Protein AF-A0AAW4KQL7-F1 (afdb_monomer_lite)

Radius of gyration: 16.77 Å; chains: 1; bounding box: 46×30×46 Å

pLDDT: mean 79.75, std 19.0, range [34.25, 97.19]

Structure (mmCIF, N/CA/C/O backbone):
data_AF-A0AAW4KQL7-F1
#
_entry.id   AF-A0AAW4KQL7-F1
#
loop_
_atom_site.group_PDB
_atom_site.id
_atom_site.type_symbol
_atom_site.label_atom_id
_atom_site.label_alt_id
_atom_site.label_comp_id
_atom_site.label_asym_id
_atom_site.label_entity_id
_atom_site.label_seq_id
_atom_site.pdbx_PDB_ins_code
_atom_site.Cartn_x
_atom_site.Cartn_y
_atom_site.Cartn_z
_atom_site.occupancy
_atom_site.B_iso_or_equiv
_atom_site.auth_seq_id
_atom_site.auth_comp_id
_atom_site.auth_asym_id
_atom_site.auth_atom_id
_atom_site.pdbx_PDB_model_num
ATOM 1 N N . LEU A 1 1 ? -21.814 -4.794 13.265 1.00 61.78 1 LEU A N 1
ATOM 2 C CA . LEU A 1 1 ? -20.600 -5.579 12.906 1.00 61.78 1 LEU A CA 1
ATOM 3 C C . LEU A 1 1 ? -19.538 -4.612 12.401 1.00 61.78 1 LEU A C 1
ATOM 5 O O . LEU A 1 1 ? -19.878 -3.770 11.574 1.00 61.78 1 LEU A O 1
ATOM 9 N N . GLY A 1 2 ? -18.321 -4.683 12.942 1.00 71.88 2 GLY A N 1
ATOM 10 C CA . GLY A 1 2 ? -17.245 -3.735 12.644 1.00 71.88 2 GLY A CA 1
ATOM 11 C C . GLY A 1 2 ? -16.369 -4.146 11.460 1.00 71.88 2 GLY A C 1
ATOM 12 O O . GLY A 1 2 ? -16.271 -5.332 11.144 1.00 71.88 2 GLY A O 1
ATOM 13 N N . ARG A 1 3 ? -15.741 -3.167 10.808 1.00 80.50 3 ARG A N 1
ATOM 14 C CA . ARG A 1 3 ? -14.705 -3.340 9.781 1.00 80.50 3 ARG A CA 1
ATOM 15 C C . ARG A 1 3 ? -13.591 -2.326 10.020 1.00 80.50 3 ARG A C 1
ATOM 17 O O . ARG A 1 3 ? -13.844 -1.249 10.557 1.00 80.50 3 ARG A O 1
ATOM 24 N N . TYR A 1 4 ? -12.387 -2.655 9.579 1.00 81.81 4 TYR A N 1
ATOM 25 C CA . TYR A 1 4 ? -11.280 -1.712 9.487 1.00 81.81 4 TYR A CA 1
ATOM 26 C C . TYR A 1 4 ? -10.913 -1.519 8.018 1.00 81.81 4 TYR A C 1
ATOM 28 O O . TYR A 1 4 ? -11.037 -2.442 7.210 1.00 81.81 4 TYR A O 1
ATOM 36 N N . LEU A 1 5 ? -10.475 -0.315 7.692 1.00 88.75 5 LEU A N 1
ATOM 37 C CA . LEU A 1 5 ? -9.875 0.036 6.419 1.00 88.75 5 LEU A CA 1
ATOM 38 C C . LEU A 1 5 ? -8.547 0.741 6.700 1.00 88.75 5 LEU A C 1
ATOM 40 O O . LEU A 1 5 ? -8.385 1.343 7.764 1.00 88.75 5 LEU A O 1
ATOM 44 N N . LEU A 1 6 ? -7.604 0.660 5.769 1.00 91.00 6 LEU A N 1
ATOM 45 C CA . LEU A 1 6 ? -6.260 1.208 5.936 1.00 91.00 6 LEU A CA 1
ATOM 46 C C . LEU A 1 6 ? -5.971 2.244 4.855 1.00 91.00 6 LEU A C 1
ATOM 48 O O . LEU A 1 6 ? -6.263 2.006 3.687 1.00 91.00 6 LEU A O 1
ATOM 52 N N . ALA A 1 7 ? -5.364 3.361 5.237 1.00 92.31 7 ALA A N 1
ATOM 53 C CA . ALA A 1 7 ? -4.742 4.300 4.311 1.00 92.31 7 ALA A CA 1
ATOM 54 C C . ALA A 1 7 ? -3.242 4.371 4.605 1.00 92.31 7 ALA A C 1
ATOM 56 O O . ALA A 1 7 ? -2.833 4.322 5.767 1.00 92.31 7 ALA A O 1
ATOM 57 N N . PHE A 1 8 ? -2.440 4.485 3.551 1.00 92.38 8 PHE A N 1
ATOM 58 C CA . PHE A 1 8 ? -0.984 4.510 3.631 1.00 92.38 8 PHE A CA 1
ATOM 59 C C . PHE A 1 8 ? -0.475 5.802 2.999 1.00 92.38 8 PHE A C 1
ATOM 61 O O . PHE A 1 8 ? -0.834 6.117 1.864 1.00 92.38 8 PHE A O 1
ATOM 68 N N . THR A 1 9 ? 0.374 6.547 3.704 1.00 91.75 9 THR A N 1
ATOM 69 C CA . THR A 1 9 ? 0.909 7.825 3.210 1.00 91.75 9 THR A CA 1
ATOM 70 C C . THR A 1 9 ? 2.386 8.002 3.542 1.00 91.75 9 THR A C 1
ATOM 72 O O . THR A 1 9 ? 2.928 7.344 4.424 1.00 91.75 9 THR A O 1
ATOM 75 N N . ASN A 1 10 ? 3.042 8.907 2.811 1.00 92.19 10 ASN A N 1
ATOM 76 C CA . ASN A 1 10 ? 4.431 9.320 3.034 1.00 92.19 10 ASN A CA 1
ATOM 77 C C . ASN A 1 10 ? 5.458 8.169 3.120 1.00 92.19 10 ASN A C 1
ATOM 79 O O . ASN A 1 10 ? 6.286 8.177 4.032 1.00 92.19 10 ASN A O 1
ATOM 83 N N . PRO A 1 11 ? 5.451 7.179 2.201 1.00 91.25 11 PRO A N 1
ATOM 84 C CA . PRO A 1 11 ? 6.455 6.129 2.241 1.00 91.25 11 PRO A CA 1
ATOM 85 C C . PRO A 1 11 ? 7.839 6.704 1.928 1.00 91.25 11 PRO A C 1
ATOM 87 O O . PRO A 1 11 ? 8.072 7.286 0.867 1.00 91.25 11 PRO A O 1
ATOM 90 N N . VAL A 1 12 ? 8.772 6.494 2.848 1.00 92.94 12 VAL A N 1
ATOM 91 C CA . VAL A 1 12 ? 10.201 6.741 2.673 1.00 92.94 12 VAL A CA 1
ATOM 92 C C . VAL A 1 12 ? 10.900 5.400 2.830 1.00 92.94 12 VAL A C 1
ATOM 94 O O . VAL A 1 12 ? 10.730 4.718 3.838 1.00 92.94 12 VAL A O 1
ATOM 97 N N . ALA A 1 13 ? 11.654 4.994 1.818 1.00 92.56 13 ALA A N 1
ATOM 98 C CA . ALA A 1 13 ? 12.395 3.739 1.808 1.00 92.56 13 ALA A CA 1
ATOM 99 C C . ALA A 1 13 ? 13.808 3.971 1.271 1.00 92.56 13 ALA A C 1
ATOM 101 O O . ALA A 1 13 ? 14.057 4.967 0.583 1.00 92.56 13 ALA A O 1
ATOM 102 N N . G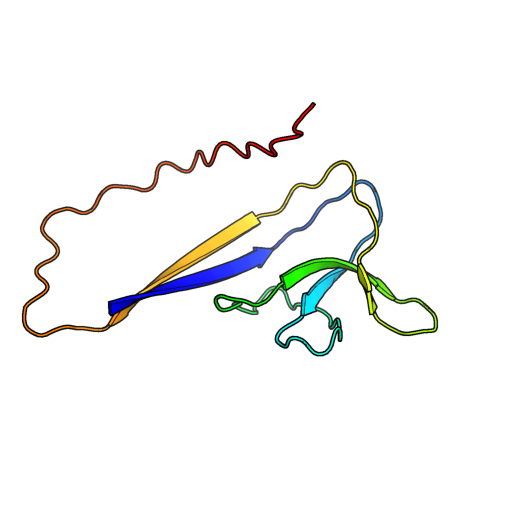LU A 1 14 ? 14.732 3.053 1.553 1.00 91.88 14 GLU A N 1
ATOM 103 C CA . GLU A 1 14 ? 16.113 3.154 1.066 1.00 91.88 14 GLU A CA 1
ATOM 104 C C . GLU A 1 14 ? 16.229 3.000 -0.460 1.00 91.88 14 GLU A C 1
ATOM 106 O O . GLU A 1 14 ? 17.212 3.437 -1.058 1.00 91.88 14 GLU A O 1
ATOM 111 N N . THR A 1 15 ? 15.206 2.419 -1.094 1.00 92.31 15 THR A N 1
ATOM 112 C CA . THR A 1 15 ? 15.080 2.307 -2.551 1.00 92.31 15 THR A CA 1
ATOM 113 C C . THR A 1 15 ? 13.903 3.159 -3.041 1.00 92.31 15 THR A C 1
ATOM 115 O O . THR A 1 15 ? 12.806 3.035 -2.485 1.00 92.31 15 THR A O 1
ATOM 118 N N . PRO A 1 16 ? 14.065 3.988 -4.096 1.00 91.62 16 PRO A N 1
ATOM 119 C CA . PRO A 1 16 ? 12.956 4.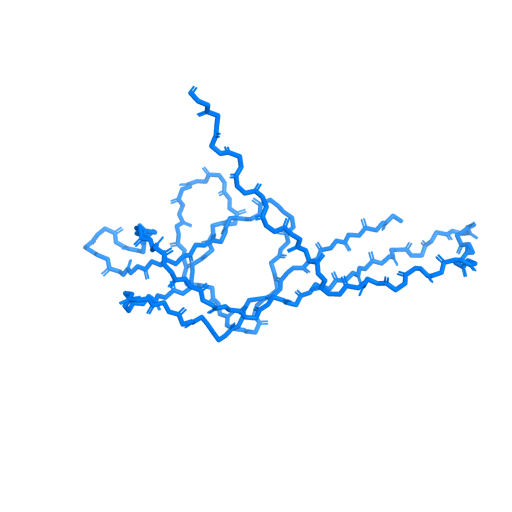731 -4.692 1.00 91.62 16 PRO A CA 1
ATOM 120 C C . PRO A 1 16 ? 11.810 3.796 -5.082 1.00 91.62 16 PRO A C 1
ATOM 122 O O . PRO A 1 16 ? 11.992 2.900 -5.904 1.00 91.62 16 PRO A O 1
ATOM 125 N N . SER A 1 17 ? 10.642 4.009 -4.479 1.00 93.69 17 SER A N 1
ATOM 126 C CA . SER A 1 17 ? 9.508 3.090 -4.570 1.00 93.69 17 SER A CA 1
ATOM 127 C C . SER A 1 17 ? 8.195 3.833 -4.755 1.00 93.69 17 SER A C 1
ATOM 129 O O . SER A 1 17 ? 8.024 4.965 -4.311 1.00 93.69 17 SER A O 1
ATOM 131 N N . THR A 1 18 ? 7.248 3.159 -5.390 1.00 95.19 18 THR A N 1
ATOM 132 C CA . THR A 1 18 ? 5.844 3.543 -5.497 1.00 95.19 18 THR A CA 1
ATOM 133 C C . THR A 1 18 ? 5.017 2.610 -4.624 1.00 95.19 18 THR A C 1
ATOM 135 O O . THR A 1 18 ? 5.288 1.412 -4.557 1.00 95.19 18 THR A O 1
ATOM 138 N N . MET A 1 19 ? 4.001 3.156 -3.966 1.00 95.50 19 MET A N 1
ATOM 139 C CA . MET A 1 19 ? 3.025 2.368 -3.227 1.00 95.50 19 MET A CA 1
ATOM 140 C C . MET A 1 19 ? 2.139 1.598 -4.202 1.00 95.50 19 MET A C 1
ATOM 142 O O . MET A 1 19 ? 1.598 2.182 -5.144 1.00 95.50 19 MET A O 1
ATOM 146 N N . LEU A 1 20 ? 1.999 0.295 -3.990 1.00 96.44 20 LEU A N 1
ATOM 147 C CA . LEU A 1 20 ? 1.228 -0.597 -4.842 1.00 96.44 20 LEU A CA 1
ATOM 148 C C . LEU A 1 20 ? 0.153 -1.317 -4.038 1.00 96.44 20 LEU A C 1
ATOM 150 O O . LEU A 1 20 ? 0.377 -1.683 -2.885 1.00 96.44 20 LEU A O 1
ATOM 154 N N . ALA A 1 21 ? -0.974 -1.578 -4.688 1.00 96.00 21 ALA A N 1
ATOM 155 C CA . ALA A 1 21 ? -2.037 -2.422 -4.175 1.00 96.00 21 ALA A CA 1
ATOM 156 C C . ALA A 1 21 ? -2.363 -3.550 -5.154 1.00 96.00 21 ALA A C 1
ATOM 158 O O . ALA A 1 21 ? -2.249 -3.407 -6.376 1.00 96.00 21 ALA A O 1
ATOM 159 N N . MET A 1 22 ? -2.808 -4.664 -4.591 1.00 94.81 22 MET A N 1
ATOM 160 C CA . MET A 1 22 ? -3.441 -5.762 -5.303 1.00 94.81 22 MET A CA 1
ATOM 161 C C . MET A 1 22 ? -4.770 -6.065 -4.605 1.00 94.81 22 MET A C 1
ATOM 163 O O . MET A 1 22 ? -4.791 -6.459 -3.437 1.00 94.81 22 MET A O 1
ATOM 167 N N . TYR A 1 23 ? -5.875 -5.810 -5.307 1.00 90.81 23 TYR A N 1
ATOM 168 C CA . TYR A 1 23 ? -7.238 -5.880 -4.759 1.00 90.81 23 TYR A CA 1
ATOM 169 C C . TYR A 1 23 ? -7.874 -7.264 -4.896 1.00 90.81 23 TYR A C 1
ATOM 171 O O . TYR A 1 23 ? -8.819 -7.583 -4.177 1.00 90.81 23 TYR A O 1
ATOM 179 N N . ASP A 1 24 ? -7.373 -8.064 -5.831 1.00 87.00 24 ASP A N 1
ATOM 180 C CA . ASP A 1 24 ? -7.873 -9.383 -6.191 1.00 87.00 24 ASP A CA 1
ATOM 181 C C . ASP A 1 24 ? -6.759 -10.436 -6.083 1.00 87.00 24 ASP A C 1
ATOM 183 O O . ASP A 1 24 ? -5.593 -10.136 -5.831 1.00 87.00 24 ASP A O 1
ATOM 187 N N . ALA A 1 25 ? -7.124 -11.706 -6.241 1.00 81.62 25 ALA A N 1
ATOM 188 C CA . ALA A 1 25 ? -6.166 -12.809 -6.239 1.00 81.62 25 ALA A CA 1
ATOM 189 C C . ALA A 1 25 ? -5.463 -12.988 -7.600 1.00 81.62 25 ALA A C 1
ATOM 191 O O . ALA A 1 25 ? -4.726 -13.958 -7.779 1.00 81.62 25 ALA A O 1
ATOM 192 N N . ASP A 1 26 ? -5.667 -12.069 -8.550 1.00 84.12 26 ASP A N 1
ATOM 193 C CA . ASP A 1 26 ? -5.240 -12.232 -9.944 1.00 84.12 26 ASP A CA 1
ATOM 194 C C . ASP A 1 26 ? -3.769 -11.833 -10.154 1.00 84.12 26 ASP A C 1
ATOM 196 O O . ASP A 1 26 ? -3.249 -11.878 -11.270 1.00 84.12 26 ASP A O 1
ATOM 200 N N . GLY A 1 27 ? -3.069 -11.445 -9.082 1.00 86.81 27 GLY A N 1
ATOM 201 C CA . GLY A 1 27 ? -1.640 -11.128 -9.125 1.00 86.81 27 GLY A CA 1
ATOM 202 C C . GLY A 1 27 ? -1.327 -9.742 -9.693 1.00 86.81 27 GLY A C 1
ATOM 203 O O . GLY A 1 27 ? -0.155 -9.417 -9.902 1.00 86.81 27 GLY A O 1
ATOM 204 N N . ARG A 1 28 ? -2.347 -8.926 -9.993 1.00 93.62 28 ARG A N 1
ATOM 205 C CA . ARG A 1 28 ? -2.173 -7.665 -10.716 1.00 93.62 28 ARG A CA 1
ATOM 206 C C . ARG A 1 28 ? -1.946 -6.497 -9.763 1.00 93.62 28 ARG A C 1
ATOM 208 O O . ARG A 1 28 ? -2.878 -5.969 -9.161 1.00 93.62 28 ARG A O 1
ATOM 215 N N . TRP A 1 29 ? -0.709 -6.021 -9.729 1.00 96.31 29 TRP A N 1
ATOM 216 C CA . TRP A 1 29 ? -0.339 -4.824 -8.985 1.00 96.31 29 TRP A CA 1
ATOM 217 C C . TRP A 1 29 ? -0.695 -3.546 -9.743 1.00 96.31 29 TRP A C 1
ATOM 219 O O . TRP A 1 29 ? -0.464 -3.414 -10.951 1.00 96.31 29 TRP A O 1
ATOM 229 N N . VAL A 1 30 ? -1.227 -2.574 -9.012 1.00 95.56 30 VAL A N 1
ATOM 230 C CA . VAL A 1 30 ? -1.473 -1.212 -9.492 1.00 95.56 30 VAL A CA 1
ATOM 231 C C . VAL A 1 30 ? -0.944 -0.202 -8.493 1.00 95.56 30 VAL A C 1
ATOM 233 O O . VAL A 1 30 ? -0.696 -0.535 -7.341 1.00 95.56 30 VAL A O 1
ATOM 236 N N . THR A 1 31 ? -0.769 1.038 -8.937 1.00 96.25 31 THR A N 1
ATOM 237 C CA . THR A 1 31 ? -0.439 2.144 -8.040 1.00 96.25 31 THR A CA 1
ATOM 238 C C . THR A 1 31 ? -1.555 2.338 -7.022 1.00 96.25 31 THR A C 1
ATOM 240 O O . THR A 1 31 ? -2.716 2.446 -7.409 1.00 96.25 31 THR A O 1
ATOM 243 N N . LEU A 1 32 ? -1.176 2.409 -5.750 1.00 95.44 32 LEU A N 1
ATOM 244 C CA . LEU A 1 32 ? -2.039 2.814 -4.655 1.00 95.44 32 LEU A CA 1
ATOM 245 C C . LEU A 1 32 ? -1.902 4.326 -4.459 1.00 95.44 32 LEU A C 1
ATOM 247 O O . LEU A 1 32 ? -0.803 4.817 -4.184 1.00 95.44 32 LEU A O 1
ATOM 251 N N . LEU A 1 33 ? -2.995 5.065 -4.640 1.00 92.62 33 LEU A N 1
ATOM 252 C CA . LEU A 1 33 ? -3.001 6.517 -4.464 1.00 92.62 33 LEU A CA 1
ATOM 253 C C . LEU A 1 33 ? -3.043 6.883 -2.974 1.00 92.62 33 LEU A C 1
ATOM 255 O O . LEU A 1 33 ? -3.568 6.144 -2.148 1.00 92.62 33 LEU A O 1
ATOM 259 N N . SER A 1 34 ? -2.477 8.037 -2.618 1.00 86.38 34 SER A N 1
ATOM 260 C CA . SER A 1 34 ? -2.339 8.473 -1.219 1.00 86.38 34 SER A CA 1
ATOM 261 C C . SER A 1 34 ? -3.666 8.785 -0.520 1.00 86.38 34 SER A C 1
ATOM 263 O O . SER A 1 34 ? -3.716 8.834 0.703 1.00 86.38 34 SER A O 1
ATOM 265 N N . ASP A 1 35 ? -4.719 9.061 -1.285 1.00 87.50 35 ASP A N 1
ATOM 266 C CA . ASP A 1 35 ? -6.076 9.330 -0.801 1.00 87.50 35 ASP A CA 1
ATOM 267 C C . ASP A 1 35 ? -6.967 8.079 -0.807 1.00 87.50 35 ASP A C 1
ATOM 269 O O . ASP A 1 35 ? -8.145 8.145 -0.448 1.00 87.50 35 ASP A O 1
ATOM 273 N N . GLU A 1 36 ? -6.415 6.934 -1.203 1.00 91.19 36 GLU A N 1
ATOM 274 C CA . GLU A 1 36 ? -7.169 5.704 -1.331 1.00 91.19 36 GLU A CA 1
ATOM 275 C C . GLU A 1 36 ? -7.170 4.895 -0.032 1.00 91.19 36 GLU A C 1
ATOM 277 O O . GLU A 1 36 ? -6.156 4.7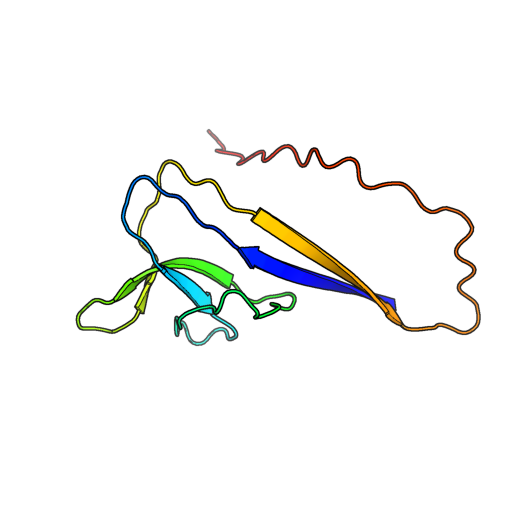08 0.643 1.00 91.19 36 GLU A O 1
ATOM 282 N N . ILE A 1 37 ? -8.357 4.397 0.310 1.00 90.94 37 ILE A N 1
ATOM 283 C CA . ILE A 1 37 ? -8.598 3.593 1.498 1.00 90.94 37 ILE A CA 1
ATOM 284 C C . ILE A 1 37 ? -8.797 2.142 1.069 1.00 90.94 37 ILE A C 1
ATOM 286 O O . ILE A 1 37 ? -9.672 1.819 0.264 1.00 90.94 37 ILE A O 1
ATOM 290 N N . ILE A 1 38 ? -8.004 1.258 1.659 1.00 91.31 38 ILE A N 1
ATOM 291 C CA . ILE A 1 38 ? -7.895 -0.138 1.272 1.00 91.31 38 ILE A CA 1
ATOM 292 C C . ILE A 1 38 ? -8.638 -1.024 2.266 1.00 91.31 38 ILE A C 1
ATOM 294 O O . ILE A 1 38 ? -8.490 -0.910 3.486 1.00 91.31 38 ILE A O 1
ATOM 298 N N . GLY A 1 39 ? -9.480 -1.901 1.723 1.00 88.00 39 GLY A N 1
ATOM 299 C CA . GLY A 1 39 ? -10.271 -2.841 2.502 1.00 88.00 39 GLY A CA 1
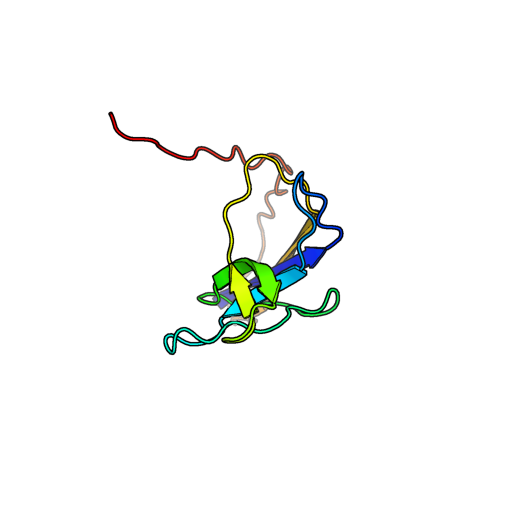ATOM 300 C C . GLY A 1 39 ? -9.478 -4.062 2.975 1.00 88.00 39 GLY A C 1
ATOM 301 O O . GLY A 1 39 ? -8.356 -4.304 2.527 1.00 88.00 39 GLY A O 1
ATOM 302 N N . PRO A 1 40 ? -10.081 -4.881 3.853 1.00 80.69 40 PRO A N 1
ATOM 303 C CA . PRO A 1 40 ? -9.523 -6.176 4.214 1.00 80.69 40 PRO A CA 1
ATOM 304 C C . PRO A 1 40 ? -9.262 -7.027 2.962 1.00 80.69 40 PRO A C 1
ATOM 306 O O . PRO A 1 40 ? -10.022 -6.954 1.999 1.00 80.69 40 PRO A O 1
ATOM 309 N N . HIS A 1 41 ? -8.228 -7.870 3.013 1.00 85.06 41 HIS A N 1
ATOM 310 C CA . HIS A 1 41 ? -7.793 -8.808 1.959 1.00 85.06 41 HIS A CA 1
ATOM 311 C C . HIS A 1 41 ? -7.005 -8.228 0.782 1.00 85.06 41 HIS A C 1
ATOM 313 O O . HIS A 1 41 ? -6.380 -9.005 0.061 1.00 85.06 41 HIS A O 1
ATOM 319 N N . ALA A 1 42 ? -6.960 -6.909 0.610 1.00 90.12 42 ALA A N 1
ATOM 320 C CA . ALA A 1 42 ? -6.037 -6.314 -0.345 1.00 90.12 42 ALA A CA 1
ATOM 321 C C . ALA A 1 42 ? -4.597 -6.368 0.189 1.00 90.12 42 ALA A C 1
ATOM 323 O O . ALA A 1 42 ? -4.347 -6.222 1.389 1.00 90.12 42 ALA A O 1
ATOM 324 N N . GLN A 1 43 ? -3.650 -6.594 -0.716 1.00 92.94 43 GLN A N 1
ATOM 325 C CA . GLN A 1 43 ? -2.226 -6.609 -0.399 1.00 92.94 43 GLN A CA 1
ATOM 326 C C . GLN A 1 43 ? -1.615 -5.269 -0.782 1.00 92.94 43 GLN A C 1
ATOM 328 O O . GLN A 1 43 ? -1.919 -4.734 -1.846 1.00 92.94 43 GLN A O 1
ATOM 333 N N . VAL A 1 44 ? -0.744 -4.749 0.078 1.00 94.06 44 VAL A N 1
ATOM 334 C CA . VAL A 1 44 ? -0.029 -3.490 -0.140 1.00 94.06 44 VAL A CA 1
ATOM 335 C C . VAL A 1 44 ? 1.466 -3.764 -0.122 1.00 94.06 44 VAL A C 1
ATOM 337 O O . VAL A 1 44 ? 1.949 -4.532 0.710 1.00 94.06 44 VAL A O 1
ATOM 340 N N . ALA A 1 45 ? 2.191 -3.155 -1.054 1.00 95.00 45 ALA A N 1
ATOM 341 C CA . ALA A 1 45 ? 3.634 -3.301 -1.170 1.00 95.00 45 ALA A CA 1
ATOM 342 C C . ALA A 1 45 ? 4.289 -2.016 -1.686 1.00 95.00 45 ALA A C 1
ATOM 344 O O . ALA A 1 45 ? 3.630 -1.139 -2.242 1.00 95.00 45 ALA A O 1
ATOM 345 N N . LEU A 1 46 ? 5.608 -1.935 -1.542 1.00 96.06 46 LEU A N 1
ATOM 346 C CA . LEU A 1 46 ? 6.439 -0.957 -2.232 1.00 96.06 46 LEU A CA 1
ATOM 347 C C . LEU A 1 46 ? 7.071 -1.616 -3.457 1.00 96.06 46 LEU A C 1
ATOM 349 O O . LEU A 1 46 ? 7.514 -2.767 -3.406 1.00 96.06 46 LEU A O 1
ATOM 353 N N . GLY A 1 47 ? 7.070 -0.900 -4.574 1.00 95.69 47 GLY A N 1
ATOM 354 C CA . GLY A 1 47 ? 7.523 -1.455 -5.835 1.00 95.69 47 GLY A CA 1
ATOM 355 C C . GLY A 1 47 ? 7.855 -0.415 -6.890 1.00 95.69 47 GLY A C 1
ATOM 356 O O . GLY A 1 47 ? 7.813 0.793 -6.659 1.00 95.69 47 GLY A O 1
ATOM 357 N N . SER A 1 48 ? 8.148 -0.890 -8.092 1.00 95.81 48 SER A N 1
ATOM 358 C CA . SER A 1 48 ? 8.482 -0.046 -9.235 1.00 95.81 48 SER A CA 1
ATOM 359 C C . SER A 1 48 ? 7.877 -0.613 -10.516 1.00 95.81 48 SER A C 1
ATOM 361 O O . SER A 1 48 ? 7.319 -1.715 -10.537 1.00 95.81 48 SER A O 1
ATOM 363 N N . ARG A 1 49 ? 7.898 0.186 -11.586 1.00 95.75 49 ARG A N 1
ATOM 364 C CA . ARG A 1 49 ? 7.377 -0.219 -12.891 1.00 95.75 49 ARG A CA 1
ATOM 365 C C . ARG A 1 49 ? 8.518 -0.757 -13.743 1.00 95.75 49 ARG A C 1
ATOM 367 O O . ARG A 1 49 ? 9.397 0.009 -14.129 1.00 95.75 49 ARG A O 1
ATOM 374 N N . GLY A 1 50 ? 8.473 -2.049 -14.046 1.00 91.19 50 GLY A N 1
ATOM 375 C CA . GLY A 1 50 ? 9.318 -2.676 -15.060 1.00 91.19 50 GLY A CA 1
ATOM 376 C C . GLY A 1 50 ? 8.586 -2.834 -16.395 1.00 91.19 50 GLY A C 1
ATOM 377 O O . GLY A 1 50 ? 7.467 -2.345 -16.577 1.00 91.19 50 GLY A O 1
ATOM 378 N N . ASP A 1 51 ? 9.194 -3.585 -17.312 1.00 90.75 51 ASP A N 1
ATOM 379 C CA . ASP A 1 51 ? 8.642 -3.847 -18.651 1.00 90.75 51 ASP A CA 1
ATOM 380 C C . ASP A 1 51 ? 7.320 -4.632 -18.608 1.00 90.75 51 ASP A C 1
ATOM 382 O O . ASP A 1 51 ? 6.429 -4.417 -19.428 1.00 90.75 51 ASP A O 1
ATOM 386 N N . SER A 1 52 ? 7.162 -5.511 -17.615 1.00 89.56 52 SER A N 1
ATOM 387 C CA . SER A 1 52 ? 5.950 -6.306 -17.389 1.00 89.56 52 SER A CA 1
ATOM 388 C C . SER A 1 52 ? 4.872 -5.578 -16.576 1.00 89.56 52 SER A C 1
ATOM 390 O O . SER A 1 52 ? 3.833 -6.164 -16.279 1.00 89.56 52 SER A O 1
ATOM 392 N N . GLY A 1 53 ? 5.100 -4.312 -16.208 1.00 94.12 53 GLY A N 1
ATOM 393 C CA . GLY A 1 53 ? 4.188 -3.509 -15.395 1.00 94.12 53 GLY A CA 1
ATOM 394 C C . GLY A 1 53 ? 4.684 -3.275 -13.969 1.00 94.12 53 GLY A C 1
ATOM 395 O O . GLY A 1 53 ? 5.880 -3.322 -13.688 1.00 94.12 53 GLY A O 1
ATOM 396 N N . TRP A 1 54 ? 3.752 -2.946 -13.077 1.00 97.19 54 TRP A N 1
ATOM 397 C CA . TRP A 1 54 ? 4.046 -2.724 -11.663 1.00 97.19 54 TRP A CA 1
ATOM 398 C C . TRP A 1 54 ? 4.341 -4.046 -10.962 1.00 97.19 54 TRP A C 1
ATOM 400 O O . TRP A 1 54 ? 3.603 -5.015 -11.140 1.00 97.19 54 TRP A O 1
ATOM 410 N N . ALA A 1 55 ? 5.396 -4.071 -10.152 1.00 96.31 55 ALA A N 1
ATOM 411 C CA . ALA A 1 55 ? 5.732 -5.221 -9.326 1.00 96.31 55 ALA A CA 1
ATOM 412 C C . ALA A 1 55 ? 6.368 -4.774 -7.999 1.00 96.31 55 ALA A C 1
ATOM 414 O O . ALA A 1 55 ? 7.138 -3.805 -7.988 1.00 96.31 55 ALA A O 1
ATOM 415 N N . PRO A 1 56 ? 6.087 -5.475 -6.888 1.00 96.06 56 PRO A N 1
ATOM 416 C CA . PRO A 1 56 ? 6.823 -5.304 -5.646 1.00 96.06 56 PRO A CA 1
ATOM 417 C C . PRO A 1 56 ? 8.303 -5.617 -5.839 1.00 96.06 56 PRO A C 1
ATOM 419 O O . PRO A 1 56 ? 8.664 -6.514 -6.605 1.00 96.06 56 PRO A O 1
ATOM 422 N N . HIS A 1 57 ? 9.155 -4.936 -5.084 1.00 95.06 57 HIS A N 1
ATOM 423 C CA . HIS A 1 57 ? 10.555 -5.319 -4.949 1.00 95.06 57 HIS A CA 1
ATOM 424 C C . HIS A 1 57 ? 10.975 -5.310 -3.479 1.00 95.06 57 HIS A C 1
ATOM 426 O O . HIS A 1 57 ? 10.307 -4.685 -2.654 1.00 95.06 57 HIS A O 1
ATOM 432 N N . PRO A 1 58 ? 12.066 -6.010 -3.125 1.00 94.62 58 PRO A N 1
ATOM 433 C CA . PRO A 1 58 ? 12.555 -6.027 -1.756 1.00 94.62 58 PRO A CA 1
ATOM 434 C C . PRO A 1 58 ? 12.851 -4.615 -1.244 1.00 94.62 58 PRO A C 1
ATOM 436 O O . PRO A 1 58 ? 13.410 -3.793 -1.972 1.00 94.62 58 PRO A O 1
ATOM 439 N N . ILE A 1 59 ? 12.484 -4.382 0.014 1.00 93.25 59 ILE A N 1
ATOM 440 C CA . ILE A 1 59 ? 12.795 -3.190 0.801 1.00 93.25 59 ILE A CA 1
ATOM 441 C C . ILE A 1 59 ? 13.314 -3.670 2.148 1.00 93.25 59 ILE A C 1
ATOM 443 O O . ILE A 1 59 ? 12.730 -4.566 2.760 1.00 93.25 59 ILE A O 1
ATOM 447 N N . LYS A 1 60 ? 14.425 -3.094 2.584 1.00 92.00 60 LYS A N 1
ATOM 448 C CA . LYS A 1 60 ? 15.059 -3.387 3.859 1.00 92.00 60 LYS A CA 1
ATOM 449 C C . LYS A 1 60 ? 14.523 -2.479 4.962 1.00 92.00 60 LYS A C 1
ATOM 451 O O . LYS A 1 60 ? 14.172 -2.985 6.021 1.00 92.00 60 LYS A O 1
ATOM 456 N N . ASP A 1 61 ? 14.458 -1.172 4.714 1.00 89.94 61 ASP A N 1
ATOM 457 C CA . ASP A 1 61 ? 14.180 -0.155 5.724 1.00 89.94 61 ASP A CA 1
ATOM 458 C C . ASP A 1 61 ? 13.156 0.862 5.178 1.00 89.94 61 ASP A C 1
ATOM 460 O O . ASP A 1 61 ? 13.463 1.700 4.332 1.00 89.94 61 ASP A O 1
ATOM 464 N N . THR A 1 62 ? 11.918 0.836 5.685 1.00 90.56 62 THR A N 1
ATOM 465 C CA . THR A 1 62 ? 10.892 1.820 5.302 1.00 90.56 62 THR A CA 1
ATOM 466 C C . THR A 1 62 ? 10.164 2.414 6.495 1.00 90.56 62 THR A C 1
ATOM 468 O O . THR A 1 62 ? 9.924 1.748 7.500 1.00 90.56 62 THR A O 1
ATOM 471 N N . VAL A 1 63 ? 9.803 3.685 6.353 1.00 94.06 63 VAL A N 1
ATOM 472 C CA . VAL A 1 63 ? 8.916 4.418 7.249 1.00 94.06 63 VAL A CA 1
ATOM 473 C C . VAL A 1 63 ? 7.742 4.922 6.422 1.00 94.06 63 VAL A C 1
ATOM 475 O O . VAL A 1 63 ? 7.931 5.439 5.323 1.00 94.06 63 VAL A O 1
ATOM 478 N N . MET A 1 64 ? 6.532 4.763 6.943 1.00 92.31 64 MET A N 1
ATOM 479 C CA . MET A 1 64 ? 5.312 5.291 6.343 1.00 92.31 64 MET A CA 1
ATOM 480 C C . MET A 1 64 ? 4.277 5.549 7.430 1.00 92.31 64 MET A C 1
ATOM 482 O O . MET A 1 64 ? 4.322 4.936 8.500 1.00 92.31 64 MET A O 1
ATOM 486 N N . ASP A 1 65 ? 3.319 6.409 7.122 1.00 92.31 65 ASP A N 1
ATOM 487 C CA . ASP A 1 65 ? 2.168 6.639 7.977 1.00 92.31 65 ASP A CA 1
ATOM 488 C C . ASP A 1 65 ? 1.058 5.656 7.596 1.00 92.31 65 ASP A C 1
ATOM 490 O O . ASP A 1 65 ? 0.726 5.502 6.417 1.00 92.31 65 ASP A O 1
ATOM 494 N N . VAL A 1 66 ? 0.461 5.008 8.598 1.00 90.75 66 VAL A N 1
ATOM 495 C CA . VAL A 1 66 ? -0.684 4.110 8.420 1.00 90.75 66 VAL A CA 1
ATOM 496 C C . VAL A 1 66 ? -1.854 4.645 9.229 1.00 90.75 66 VAL A C 1
ATOM 498 O O . VAL A 1 66 ? -1.788 4.717 10.455 1.00 90.75 66 VAL A O 1
ATOM 501 N N . THR A 1 67 ? -2.940 4.999 8.546 1.00 90.31 67 THR A N 1
ATOM 502 C CA . THR A 1 67 ? -4.187 5.426 9.191 1.00 90.31 67 THR A CA 1
ATOM 503 C C . THR A 1 67 ? -5.186 4.278 9.196 1.00 90.31 67 THR A C 1
ATOM 505 O O . THR A 1 67 ? -5.512 3.722 8.146 1.00 90.31 67 THR A O 1
ATOM 508 N N . VAL A 1 68 ? -5.701 3.936 10.379 1.00 88.94 68 VAL A N 1
ATOM 509 C CA . VAL A 1 68 ? -6.737 2.910 10.550 1.00 88.94 68 VAL A CA 1
ATOM 510 C C . VAL A 1 68 ? -8.102 3.583 10.650 1.00 88.94 68 VAL A C 1
ATOM 512 O O . VAL A 1 68 ? -8.401 4.273 11.622 1.00 88.94 68 VAL A O 1
ATOM 515 N N . HIS A 1 69 ? -8.957 3.342 9.660 1.00 86.00 69 HIS A N 1
ATOM 516 C CA . HIS A 1 69 ? -10.348 3.777 9.662 1.00 86.00 69 HIS A CA 1
ATOM 517 C C . HIS A 1 69 ? -11.238 2.643 10.165 1.00 86.00 69 HIS A C 1
ATOM 519 O O . HIS A 1 69 ? -11.473 1.659 9.460 1.00 86.00 69 HIS A O 1
ATOM 525 N N . THR A 1 70 ? -11.754 2.769 11.383 1.00 82.50 70 THR A N 1
ATOM 526 C CA . THR A 1 70 ? -12.719 1.815 11.932 1.00 82.50 70 THR A CA 1
ATOM 527 C C . THR A 1 70 ? -14.140 2.237 11.571 1.00 82.50 70 THR A C 1
ATOM 529 O O . THR A 1 70 ? -14.511 3.407 11.620 1.00 82.50 70 THR A O 1
ATOM 532 N N . THR A 1 71 ? -14.961 1.269 11.177 1.00 75.94 71 THR A N 1
ATOM 533 C CA . THR A 1 71 ? -16.388 1.473 10.915 1.00 75.94 71 THR A CA 1
ATOM 534 C C . THR A 1 71 ? -17.172 0.435 11.696 1.00 75.94 71 THR A C 1
ATOM 536 O O . THR A 1 71 ? -16.837 -0.747 11.682 1.00 75.94 71 THR A O 1
ATOM 539 N N . ILE A 1 72 ? -18.214 0.860 12.403 1.00 72.69 72 ILE A N 1
ATOM 540 C CA . ILE A 1 72 ? -19.104 -0.033 13.144 1.00 72.69 72 ILE A CA 1
ATOM 541 C C . ILE A 1 72 ? -20.498 0.155 12.565 1.00 72.69 72 ILE A C 1
ATOM 543 O O . ILE A 1 72 ? -21.096 1.217 12.712 1.00 72.69 72 ILE A O 1
ATOM 547 N N . ASN A 1 73 ? -21.026 -0.875 11.898 1.00 68.56 73 ASN A N 1
ATOM 548 C CA . ASN A 1 73 ? -22.413 -0.813 11.448 1.00 68.56 73 ASN A CA 1
ATOM 549 C C . ASN A 1 73 ? -23.342 -0.768 12.668 1.00 68.56 73 ASN A C 1
ATOM 551 O O . ASN A 1 73 ? -23.172 -1.623 13.551 1.00 68.56 73 ASN A O 1
ATOM 555 N N . PRO A 1 74 ? -24.338 0.139 12.688 1.00 57.19 74 PRO A N 1
ATOM 556 C CA . PRO A 1 74 ? -25.306 0.207 13.769 1.00 57.19 74 PRO A CA 1
ATOM 557 C C . PRO A 1 74 ? -26.030 -1.134 13.885 1.00 57.19 74 PRO A C 1
ATOM 559 O O . PRO A 1 74 ? -26.592 -1.658 12.923 1.00 57.19 74 PRO A O 1
ATOM 562 N N . THR A 1 75 ? -25.990 -1.706 15.079 1.00 60.66 75 THR A N 1
ATOM 563 C CA . THR A 1 75 ? -26.743 -2.902 15.458 1.00 60.66 75 THR A CA 1
ATOM 564 C C . THR A 1 75 ? -27.634 -2.517 16.625 1.00 60.66 75 THR A C 1
ATOM 566 O O . THR A 1 75 ? -27.176 -1.814 17.521 1.00 60.66 75 THR A O 1
ATOM 569 N N . LYS A 1 76 ? -28.903 -2.946 16.585 1.00 59.97 76 LYS A N 1
ATOM 570 C CA . LYS A 1 76 ? -30.000 -2.472 17.452 1.00 59.97 76 LYS A CA 1
ATOM 571 C C . LYS A 1 76 ? -29.699 -2.517 18.961 1.00 59.97 76 LYS A C 1
ATOM 573 O O . LYS A 1 76 ? -30.310 -1.755 19.697 1.00 59.97 76 LYS A O 1
ATOM 578 N N . ASP A 1 77 ? -28.730 -3.339 19.372 1.00 60.44 77 ASP A N 1
ATOM 579 C CA . ASP A 1 77 ? -28.391 -3.629 20.768 1.00 60.44 77 ASP A CA 1
ATOM 580 C C . ASP A 1 77 ? -26.901 -3.388 21.112 1.00 60.44 77 ASP A C 1
ATOM 582 O O . ASP A 1 77 ? -26.413 -3.892 22.121 1.00 60.44 77 ASP A O 1
ATOM 586 N N . LEU A 1 78 ? -26.140 -2.662 20.278 1.00 58.12 78 LEU A N 1
ATOM 587 C CA . LEU A 1 78 ? -24.736 -2.349 20.583 1.00 58.12 78 LE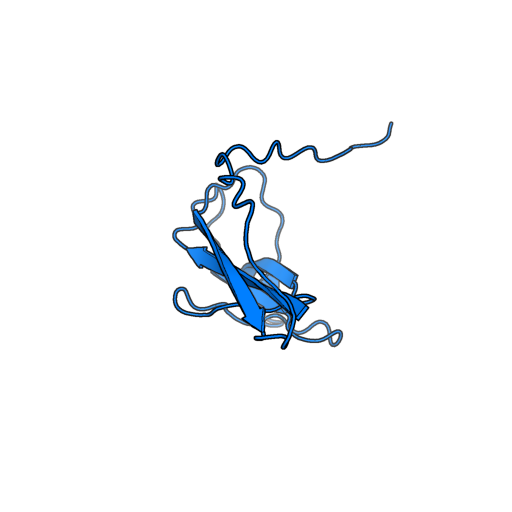U A CA 1
ATOM 588 C C . LEU A 1 78 ? -24.628 -1.013 21.325 1.00 58.12 78 LEU A C 1
ATOM 590 O O . LEU A 1 78 ? -24.573 0.049 20.707 1.00 58.12 78 LEU A O 1
ATOM 594 N N . THR A 1 79 ? -24.559 -1.085 22.650 1.00 56.28 79 THR A N 1
ATOM 595 C CA . THR A 1 79 ? -24.158 0.039 23.502 1.00 56.28 79 THR A CA 1
ATOM 596 C C . THR A 1 79 ? -22.635 0.016 23.646 1.00 56.28 79 THR A C 1
ATOM 598 O O . THR A 1 79 ? -22.085 -0.924 24.215 1.00 56.28 79 THR A O 1
ATOM 601 N N . LEU A 1 80 ? -21.944 1.027 23.116 1.00 55.84 80 LEU A N 1
ATOM 602 C CA . LEU A 1 80 ? -20.504 1.222 23.320 1.00 55.84 80 LEU A CA 1
ATOM 603 C C . LEU A 1 80 ? -20.284 1.801 24.728 1.00 55.84 80 LEU A C 1
ATOM 605 O O . LEU A 1 80 ? -20.389 3.009 24.917 1.00 55.84 80 LEU A O 1
ATOM 609 N N . THR A 1 81 ? -20.065 0.947 25.730 1.00 56.38 81 THR A N 1
ATOM 610 C CA . THR A 1 81 ? -19.765 1.378 27.113 1.00 56.38 81 THR A CA 1
ATOM 611 C C . THR A 1 81 ? -18.273 1.458 27.414 1.00 56.38 81 THR A C 1
ATOM 613 O O . THR A 1 81 ? -17.894 2.158 28.345 1.00 56.38 81 THR A O 1
ATOM 616 N N . ASP A 1 82 ? -17.442 0.782 26.619 1.00 52.72 82 ASP A N 1
ATOM 617 C CA . ASP A 1 82 ? -16.005 0.653 26.852 1.00 52.72 82 ASP A CA 1
ATOM 618 C C . ASP A 1 82 ? -15.234 0.941 25.560 1.00 52.72 82 ASP A C 1
ATOM 620 O O . ASP A 1 82 ? -15.049 0.076 24.703 1.00 52.72 82 ASP A O 1
ATOM 624 N N . GLU A 1 83 ? -14.790 2.187 25.413 1.00 54.81 83 GLU A N 1
ATOM 625 C CA . GLU A 1 83 ? -13.807 2.568 24.404 1.00 54.81 83 GLU A CA 1
ATOM 626 C C . GLU A 1 83 ? -12.410 2.427 25.017 1.00 54.81 83 GLU A C 1
ATOM 628 O O . GLU A 1 83 ? -12.031 3.166 25.926 1.00 54.81 83 GLU A O 1
ATOM 633 N N . VAL A 1 84 ? -11.635 1.454 24.536 1.00 57.53 84 VAL A N 1
ATOM 634 C CA . VAL A 1 84 ? -10.213 1.338 24.877 1.00 57.53 84 VAL A CA 1
ATOM 635 C C . VAL A 1 84 ? -9.430 2.138 23.844 1.00 57.53 84 VAL A C 1
ATOM 637 O O . VAL A 1 84 ? -9.493 1.840 22.650 1.00 57.53 84 VAL A O 1
ATOM 640 N N . ALA A 1 85 ? -8.703 3.161 24.292 1.00 52.47 85 ALA A N 1
ATOM 641 C CA . ALA A 1 85 ? -7.810 3.914 23.422 1.00 52.47 85 ALA A CA 1
ATOM 642 C C . ALA A 1 85 ? -6.765 2.965 22.815 1.00 52.47 85 ALA A C 1
ATOM 644 O O . ALA A 1 85 ? -6.089 2.235 23.541 1.00 52.47 85 ALA A O 1
ATOM 645 N N . ILE A 1 86 ? -6.630 2.978 21.487 1.00 54.97 86 ILE A N 1
ATOM 646 C CA . ILE A 1 86 ? -5.515 2.315 20.812 1.00 54.97 86 ILE A CA 1
ATOM 647 C C . ILE A 1 86 ? -4.278 3.148 21.141 1.00 54.97 86 ILE A C 1
ATOM 649 O O . ILE A 1 86 ? -4.099 4.238 20.593 1.00 54.97 86 ILE A O 1
ATOM 653 N N . ASP A 1 87 ? -3.451 2.675 22.073 1.00 52.81 87 ASP A N 1
ATOM 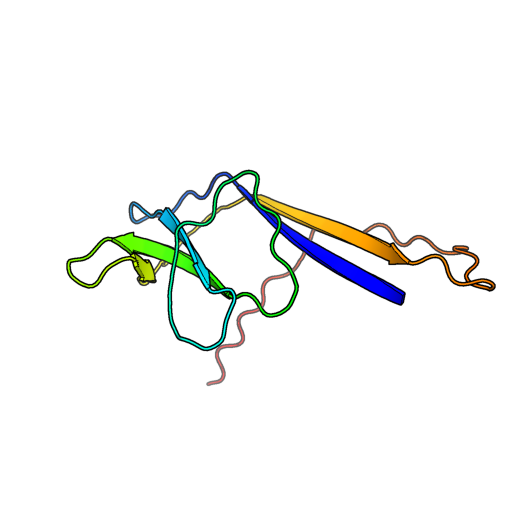654 C CA . ASP A 1 87 ? -2.109 3.220 22.203 1.00 52.81 87 ASP A CA 1
ATOM 655 C C . ASP A 1 87 ? -1.363 2.886 20.901 1.00 52.81 87 ASP A C 1
ATOM 657 O O . ASP A 1 87 ? -1.444 1.775 20.378 1.00 52.81 87 ASP A O 1
ATOM 661 N N . GLY A 1 88 ? -0.741 3.887 20.286 1.00 49.50 88 GLY A N 1
ATOM 662 C CA . GLY A 1 88 ? -0.147 3.781 18.953 1.00 49.50 88 GLY A CA 1
ATOM 663 C C . GLY A 1 88 ? 1.109 2.907 18.876 1.00 49.50 88 GLY A C 1
ATOM 664 O O . GLY A 1 88 ? 1.892 3.081 17.944 1.00 49.50 88 GLY A O 1
ATOM 665 N N . SER A 1 89 ? 1.350 2.008 19.834 1.00 49.25 89 SER A N 1
ATOM 666 C CA . SER A 1 89 ? 2.463 1.067 19.793 1.00 49.25 89 SER A CA 1
ATOM 667 C C . SER A 1 89 ? 1.978 -0.298 19.303 1.00 49.25 89 SER A C 1
ATOM 669 O O . SER A 1 89 ? 1.597 -1.184 20.057 1.00 49.25 89 SER A O 1
ATOM 671 N N . ALA A 1 90 ? 1.998 -0.492 17.986 1.00 45.00 90 ALA A N 1
ATOM 672 C CA . ALA A 1 90 ? 1.976 -1.839 17.432 1.00 45.00 90 ALA A CA 1
ATOM 673 C C . ALA A 1 90 ? 3.422 -2.371 17.432 1.00 45.00 90 ALA A C 1
ATOM 675 O O . ALA A 1 90 ? 4.216 -1.932 16.593 1.00 45.00 90 ALA A O 1
ATOM 676 N N . PRO A 1 91 ? 3.823 -3.285 18.341 1.00 42.22 91 PRO A N 1
ATOM 677 C CA . PRO A 1 91 ? 5.092 -3.979 18.191 1.00 42.22 91 PRO A CA 1
ATOM 678 C C . PRO A 1 91 ? 5.015 -4.855 16.936 1.00 42.22 91 PRO A C 1
ATOM 680 O O . PRO A 1 91 ? 4.346 -5.888 16.908 1.00 42.22 91 PRO A O 1
ATOM 683 N N . TYR A 1 92 ? 5.697 -4.434 15.874 1.00 44.12 92 TYR A N 1
ATOM 684 C CA . TYR A 1 92 ? 5.934 -5.260 14.698 1.00 44.12 92 TYR A CA 1
ATOM 685 C C . TYR A 1 92 ? 6.882 -6.400 15.096 1.00 44.12 92 TYR A C 1
ATOM 687 O O . TYR A 1 92 ? 8.091 -6.240 15.220 1.00 44.12 92 TYR A O 1
ATOM 695 N N . SER A 1 93 ? 6.329 -7.583 15.338 1.00 36.41 93 SER A N 1
ATOM 696 C CA . SER A 1 93 ? 7.100 -8.810 15.531 1.00 36.41 93 SER A CA 1
ATOM 697 C C . SER A 1 93 ? 7.002 -9.634 14.248 1.00 36.41 93 SER A C 1
ATOM 699 O O . SER A 1 93 ? 6.088 -10.443 14.091 1.00 36.41 93 SER A O 1
ATOM 701 N N . CYS A 1 94 ? 7.939 -9.436 13.316 1.00 34.59 94 CYS A N 1
ATOM 702 C CA . CYS A 1 94 ? 8.166 -10.410 12.249 1.00 34.59 94 CYS A CA 1
ATOM 703 C C . CYS A 1 94 ? 8.845 -11.638 12.866 1.00 34.59 94 CYS A C 1
ATOM 705 O O . CYS A 1 94 ? 10.037 -11.616 13.170 1.00 34.59 94 CYS A O 1
ATOM 707 N N . CYS A 1 95 ? 8.080 -12.707 13.088 1.00 34.25 95 CYS A N 1
ATOM 708 C CA . CYS A 1 95 ? 8.630 -13.988 13.508 1.00 34.25 95 CYS A CA 1
ATOM 709 C C . CYS A 1 95 ? 9.423 -14.614 12.351 1.00 34.25 95 CYS A C 1
ATOM 711 O O . CYS A 1 95 ? 8.852 -15.279 11.489 1.00 34.25 95 CYS A O 1
ATOM 713 N N . CYS A 1 96 ? 10.744 -14.458 12.365 1.00 34.56 96 CYS A N 1
ATOM 714 C CA . CYS A 1 96 ? 11.629 -15.450 11.765 1.00 34.56 96 CYS A CA 1
ATOM 715 C C . CYS A 1 96 ? 11.626 -16.678 12.688 1.00 34.56 96 CYS A C 1
ATOM 717 O O . CYS A 1 96 ? 12.120 -16.600 13.813 1.00 34.56 96 CYS A O 1
ATOM 719 N N . SER A 1 97 ? 11.026 -17.789 12.247 1.00 35.47 97 SER A N 1
ATOM 720 C CA . SER A 1 97 ? 11.286 -19.090 12.880 1.00 35.47 97 SER A CA 1
ATOM 721 C C . SER A 1 97 ? 12.691 -19.584 12.501 1.00 35.47 97 SER A C 1
ATOM 723 O O . SER A 1 97 ? 13.134 -19.279 11.391 1.00 35.47 97 SER A O 1
ATOM 725 N N . PRO A 1 98 ? 13.379 -20.285 13.422 1.00 49.69 98 PRO A N 1
ATOM 726 C CA . PRO A 1 98 ? 14.754 -20.763 13.258 1.00 49.69 98 PRO A CA 1
ATOM 727 C C . PRO A 1 98 ? 14.912 -21.857 12.198 1.00 49.69 98 PRO A C 1
ATOM 729 O O . PRO A 1 98 ? 13.929 -22.589 11.937 1.00 49.69 98 PRO A O 1
#

Organism: Vibrio cholerae (NCBI:txid666)

Secondary structure (DSSP, 8-state):
-EEEEEEEEEEEESS--EEEEE-STT---EEPPTT--B-TT-EEEEEEEETTEEEE---SSEEEEEEEEEEE---TT----------S----------

Sequence (98 aa):
LGRYLLAFTNPVAETPSTMLAMYDADGRWVTLLSDEIIGPHAQVALGSRGDSGWAPHPIKDTVMDVTVHTTINPTKDLTLTDEVAIDGSAPYSCCCSP

Foldseek 3Di:
DKFKKKAKFDKDFPDDWFKWKDQDPPQDIDGDDRPDIGGPPIDIATFDQDPVGTDHDDTDDMDIDMDMDMDDDDDPPDDCPDDDDPPPDDPPDPDDDD